Protein AF-A0A0K8RLA0-F1 (afdb_monomer_lite)

pLDDT: mean 88.4, std 11.36, range [52.28, 96.75]

InterPro domains:
  IPR005749 Large ribosomal subunit protein uL15, bacteria [PTHR12934] (13-146)
  IPR021131 Large ribosomal subunit protein uL15/eL18 [PF00828] (92-141)
  IPR036227 Large ribosomal subunit protein uL15/eL18 superfamily [SSF52080] (50-125)

Structure (mmCIF, N/CA/C/O backbone):
data_AF-A0A0K8RLA0-F1
#
_entry.id   AF-A0A0K8RLA0-F1
#
loop_
_atom_site.group_PDB
_atom_site.id
_atom_site.type_symbol
_atom_site.label_atom_id
_atom_site.label_alt_id
_atom_site.label_comp_id
_atom_site.label_asym_id
_atom_site.label_entity_id
_atom_site.label_seq_id
_atom_site.pdbx_PDB_ins_code
_atom_site.Cartn_x
_atom_site.Cartn_y
_atom_site.Cartn_z
_atom_site.occupancy
_atom_site.B_iso_or_equiv
_atom_site.auth_seq_id
_atom_site.auth_comp_id
_atom_site.auth_asym_id
_atom_site.auth_atom_id
_atom_site.pdbx_PDB_model_num
ATOM 1 N N . MET A 1 1 ? -25.982 -38.670 -6.679 1.00 52.38 1 MET A N 1
ATOM 2 C CA . MET A 1 1 ? -25.048 -38.006 -5.746 1.00 52.38 1 MET A CA 1
ATOM 3 C C . MET A 1 1 ? -23.920 -37.409 -6.570 1.00 52.38 1 MET A C 1
ATOM 5 O O . MET A 1 1 ? -23.115 -38.167 -7.098 1.00 52.38 1 MET A O 1
ATOM 9 N N . SER A 1 2 ? -23.919 -36.096 -6.816 1.00 54.12 2 SER A N 1
ATOM 10 C CA . SER A 1 2 ? -22.828 -35.469 -7.572 1.00 54.12 2 SER A CA 1
ATOM 11 C C . SER A 1 2 ? -21.576 -35.474 -6.701 1.00 54.12 2 SER A C 1
ATOM 13 O O . SER A 1 2 ? -21.489 -34.704 -5.749 1.00 54.12 2 SER A O 1
ATOM 15 N N . SER A 1 3 ? -20.634 -36.364 -7.000 1.00 76.19 3 SER A N 1
ATOM 16 C CA . SER A 1 3 ? -19.357 -36.412 -6.290 1.00 76.19 3 SER A CA 1
ATOM 17 C C . SER A 1 3 ? -18.645 -35.065 -6.430 1.00 76.19 3 SER A C 1
ATOM 19 O O . SER A 1 3 ? -18.452 -34.606 -7.565 1.00 76.19 3 SER A O 1
ATOM 21 N N . SER A 1 4 ? -18.248 -34.455 -5.316 1.00 89.44 4 SER A N 1
ATOM 22 C CA . SER A 1 4 ? -17.473 -33.210 -5.325 1.00 89.44 4 SER A CA 1
ATOM 23 C C . SER A 1 4 ? -16.158 -33.403 -6.095 1.00 89.44 4 SER A C 1
ATOM 25 O O . SER A 1 4 ? -15.610 -34.507 -6.158 1.00 89.44 4 SER A O 1
ATOM 27 N N . VAL A 1 5 ? -15.611 -32.332 -6.677 1.00 91.75 5 VAL A N 1
ATOM 28 C CA . VAL A 1 5 ? -14.304 -32.364 -7.366 1.00 91.75 5 VAL A CA 1
ATOM 29 C C . VAL A 1 5 ? -13.209 -32.911 -6.439 1.00 91.75 5 VAL A C 1
ATOM 31 O O . VAL A 1 5 ? -12.332 -33.652 -6.883 1.00 91.75 5 VAL A O 1
ATOM 34 N N . THR A 1 6 ? -13.307 -32.621 -5.139 1.00 93.44 6 THR A N 1
ATOM 35 C CA . THR A 1 6 ? -12.393 -33.131 -4.109 1.00 93.44 6 THR A CA 1
ATOM 36 C C . THR A 1 6 ? -12.473 -34.650 -3.957 1.00 93.44 6 THR A C 1
ATOM 38 O O . THR A 1 6 ? -11.444 -35.318 -3.898 1.00 93.44 6 THR A O 1
ATOM 41 N N . GLU A 1 7 ? -13.676 -35.220 -3.962 1.00 93.94 7 GLU A N 1
ATOM 42 C CA . GLU A 1 7 ? -13.888 -36.667 -3.849 1.00 93.94 7 GLU A CA 1
ATOM 43 C C . GLU A 1 7 ? -13.338 -37.408 -5.069 1.00 93.94 7 GLU A C 1
ATOM 45 O O . GLU A 1 7 ? -12.692 -38.445 -4.920 1.00 93.94 7 GLU A O 1
ATOM 50 N N . ARG A 1 8 ? -13.513 -36.843 -6.271 1.00 92.50 8 ARG A N 1
ATOM 51 C CA . ARG A 1 8 ? -12.921 -37.389 -7.503 1.00 92.50 8 ARG A CA 1
ATOM 52 C C . ARG A 1 8 ? -11.395 -37.353 -7.465 1.00 92.50 8 ARG A C 1
ATOM 54 O O . ARG A 1 8 ? -10.756 -38.338 -7.827 1.00 92.50 8 ARG A O 1
ATOM 61 N N . ALA A 1 9 ? -10.803 -36.257 -6.987 1.00 94.31 9 ALA A N 1
ATOM 62 C CA . ALA A 1 9 ? -9.353 -36.151 -6.834 1.00 94.31 9 ALA A CA 1
ATOM 63 C C . ALA A 1 9 ? -8.805 -37.202 -5.850 1.00 94.31 9 ALA A C 1
ATOM 65 O O . ALA A 1 9 ? -7.820 -37.875 -6.151 1.00 94.31 9 ALA A O 1
ATOM 66 N N . LEU A 1 10 ? -9.480 -37.412 -4.714 1.00 93.50 10 LEU A N 1
ATOM 67 C CA . LEU A 1 10 ? -9.105 -38.439 -3.736 1.00 93.50 10 LEU A CA 1
ATOM 68 C C . LEU A 1 10 ? -9.260 -39.862 -4.286 1.00 93.50 10 LEU A C 1
ATOM 70 O O . LEU A 1 10 ? -8.422 -40.714 -4.000 1.00 93.50 10 LEU A O 1
ATOM 74 N N . GLN A 1 11 ? -10.293 -40.129 -5.092 1.00 93.75 11 GLN A N 1
ATOM 75 C CA . GLN A 1 11 ? -10.450 -41.416 -5.777 1.00 93.75 11 GLN A CA 1
ATOM 76 C C . GLN A 1 11 ? -9.288 -41.691 -6.737 1.00 93.75 11 GLN A C 1
ATOM 78 O O . GLN A 1 11 ? -8.761 -42.799 -6.737 1.00 93.75 11 GLN A O 1
ATOM 83 N N . ILE A 1 12 ? -8.840 -40.687 -7.498 1.00 94.06 12 ILE A N 1
ATOM 84 C CA . ILE A 1 12 ? -7.699 -40.819 -8.416 1.00 94.06 12 ILE A CA 1
ATOM 85 C C . ILE A 1 12 ? -6.396 -41.078 -7.643 1.00 94.06 12 ILE A C 1
ATOM 87 O O . ILE A 1 12 ? -5.634 -41.973 -8.006 1.00 94.06 12 ILE A O 1
ATOM 91 N N . LEU A 1 13 ? -6.156 -40.356 -6.543 1.00 92.88 13 LEU A N 1
ATOM 92 C CA . LEU A 1 13 ? -4.944 -40.514 -5.726 1.00 92.88 13 LEU A CA 1
ATOM 93 C C . LEU A 1 13 ? -4.788 -41.914 -5.112 1.00 92.88 13 LEU A C 1
ATOM 95 O O . LEU A 1 13 ? -3.662 -42.314 -4.833 1.00 92.88 13 LEU A O 1
ATOM 99 N N . ARG A 1 14 ? -5.876 -42.678 -4.934 1.00 93.69 14 ARG A N 1
ATOM 100 C CA . ARG A 1 14 ? -5.814 -44.065 -4.431 1.00 93.69 14 ARG A CA 1
ATOM 101 C C . ARG A 1 14 ? -5.121 -45.033 -5.391 1.00 93.69 14 ARG A C 1
ATOM 103 O O . ARG A 1 14 ? -4.582 -46.033 -4.931 1.00 93.69 14 ARG A O 1
ATOM 110 N N . TYR A 1 15 ? -5.149 -44.752 -6.694 1.00 94.75 15 TYR A N 1
ATOM 111 C CA . TYR A 1 15 ? -4.581 -45.622 -7.732 1.00 94.75 15 TYR A CA 1
ATOM 112 C C . TYR A 1 15 ? -3.206 -45.159 -8.231 1.00 94.75 15 TYR A C 1
ATOM 114 O O . TYR A 1 15 ? -2.516 -45.908 -8.920 1.00 94.75 15 TYR A O 1
ATOM 122 N N . LEU A 1 16 ? -2.808 -43.926 -7.913 1.00 93.38 16 LEU A N 1
ATOM 123 C CA . LEU A 1 16 ? -1.522 -43.366 -8.316 1.00 93.38 16 LEU A CA 1
ATOM 124 C C . LEU A 1 16 ? -0.382 -43.866 -7.410 1.00 93.38 16 LEU A C 1
ATOM 126 O O . LEU A 1 16 ? -0.615 -44.231 -6.255 1.00 93.38 16 LEU A O 1
ATOM 130 N N . PRO A 1 17 ? 0.869 -43.887 -7.910 1.00 94.50 17 PRO A N 1
ATOM 131 C CA . PRO A 1 17 ? 2.017 -44.267 -7.097 1.00 94.50 17 PRO A CA 1
ATOM 132 C C . PRO A 1 17 ? 2.179 -43.331 -5.897 1.00 94.50 17 PRO A C 1
ATOM 134 O O . PRO A 1 17 ? 1.787 -42.161 -5.933 1.00 94.50 17 PRO A O 1
ATOM 137 N N . ARG A 1 18 ? 2.817 -43.840 -4.837 1.00 93.38 18 ARG A N 1
ATOM 138 C CA . ARG A 1 18 ? 3.091 -43.059 -3.628 1.00 93.38 18 ARG A CA 1
ATOM 139 C C . ARG A 1 18 ? 3.836 -41.772 -3.987 1.00 93.38 18 ARG A C 1
ATOM 141 O O . ARG A 1 18 ? 4.844 -41.807 -4.691 1.00 93.38 18 ARG A O 1
ATOM 148 N N . VAL A 1 19 ? 3.358 -40.647 -3.460 1.00 95.00 19 VAL A N 1
ATOM 149 C CA . VAL A 1 19 ? 4.039 -39.357 -3.601 1.00 95.00 19 VAL A CA 1
ATOM 150 C C . VAL A 1 19 ? 5.394 -39.437 -2.895 1.00 95.00 19 VAL A C 1
ATOM 152 O O . VAL A 1 19 ? 5.474 -39.710 -1.697 1.00 95.00 19 VAL A O 1
ATOM 155 N N . SER A 1 20 ? 6.457 -39.221 -3.660 1.00 96.19 20 SER A N 1
ATOM 156 C CA . SER A 1 20 ? 7.852 -39.220 -3.226 1.00 96.19 20 SER A CA 1
ATOM 157 C C . SER A 1 20 ? 8.541 -37.955 -3.726 1.00 96.19 20 SER A C 1
ATOM 159 O O . SER A 1 20 ? 8.067 -37.306 -4.660 1.00 96.19 20 SER A O 1
ATOM 161 N N . ILE A 1 21 ? 9.699 -37.627 -3.146 1.00 95.38 21 ILE A N 1
ATOM 162 C CA . ILE A 1 21 ? 10.476 -36.446 -3.546 1.00 95.38 21 ILE A CA 1
ATOM 163 C C . ILE A 1 21 ? 10.862 -36.464 -5.034 1.00 95.38 21 ILE A C 1
ATOM 165 O O . ILE A 1 21 ? 10.942 -35.414 -5.657 1.00 95.38 21 ILE A O 1
ATOM 169 N N . SER A 1 22 ? 11.017 -37.654 -5.627 1.00 95.94 22 SER A N 1
ATOM 170 C CA . SER A 1 22 ? 11.315 -37.834 -7.054 1.00 95.94 22 SER A CA 1
ATOM 171 C C . SER A 1 22 ? 10.180 -37.402 -7.985 1.00 95.94 22 SER A C 1
ATOM 173 O O . SER A 1 22 ? 10.424 -37.107 -9.151 1.00 95.94 22 SER A O 1
ATOM 175 N N . ASN A 1 23 ? 8.939 -37.398 -7.490 1.00 93.38 23 ASN A N 1
ATOM 176 C CA . ASN A 1 23 ? 7.740 -37.181 -8.300 1.00 93.38 23 ASN A CA 1
ATOM 177 C C . ASN A 1 23 ? 7.137 -35.787 -8.078 1.00 93.38 23 ASN A C 1
ATOM 179 O O . ASN A 1 23 ? 6.138 -35.447 -8.713 1.00 93.38 23 ASN A O 1
ATOM 183 N N . LEU A 1 24 ? 7.732 -34.983 -7.191 1.00 92.31 24 LEU A N 1
ATOM 184 C CA . LEU A 1 24 ? 7.365 -33.587 -7.018 1.00 92.31 24 LEU A CA 1
ATOM 185 C C . LEU A 1 24 ? 7.780 -32.804 -8.261 1.00 92.31 24 LEU A C 1
ATOM 187 O O . LEU A 1 24 ? 8.910 -32.899 -8.740 1.00 92.31 24 LEU A O 1
ATOM 191 N N . ARG A 1 25 ? 6.837 -32.037 -8.794 1.00 88.56 25 ARG A N 1
ATOM 192 C CA . ARG A 1 25 ? 7.071 -31.092 -9.878 1.00 88.56 25 ARG A CA 1
ATOM 193 C C . ARG A 1 25 ? 6.402 -29.785 -9.514 1.00 88.56 25 ARG A C 1
ATOM 195 O O . ARG A 1 25 ? 5.327 -29.787 -8.914 1.00 88.56 25 ARG A O 1
ATOM 202 N N . ASP A 1 26 ? 7.035 -28.696 -9.914 1.00 89.69 26 ASP A N 1
ATOM 203 C CA . ASP A 1 26 ? 6.447 -27.376 -9.785 1.00 89.69 26 ASP A CA 1
ATOM 204 C C . ASP A 1 26 ? 5.169 -27.278 -10.625 1.00 89.69 26 ASP A C 1
ATOM 206 O O . ASP A 1 26 ? 4.991 -27.987 -11.625 1.00 89.69 26 ASP A O 1
ATOM 210 N N . THR A 1 27 ? 4.264 -26.383 -10.231 1.00 88.81 27 THR A N 1
ATOM 211 C CA . THR A 1 27 ? 3.076 -26.110 -11.040 1.00 88.81 27 THR A CA 1
ATOM 212 C C . THR A 1 27 ? 3.518 -25.602 -12.414 1.00 88.81 27 THR A C 1
ATOM 214 O O . THR A 1 27 ? 4.429 -24.767 -12.498 1.00 88.81 27 THR A O 1
ATOM 217 N N . PRO A 1 28 ? 2.923 -26.098 -13.513 1.00 86.00 28 PRO A N 1
ATOM 218 C CA . PRO A 1 28 ? 3.335 -25.690 -14.849 1.00 86.00 28 PRO A CA 1
ATOM 219 C C . PRO A 1 28 ? 3.213 -24.166 -14.978 1.00 86.00 28 PRO A C 1
ATOM 221 O O . PRO A 1 28 ? 2.148 -23.603 -14.742 1.00 86.00 28 PRO A O 1
ATOM 224 N N . GLY A 1 29 ? 4.320 -23.499 -15.317 1.00 80.31 29 GLY A N 1
ATOM 225 C CA . GLY A 1 29 ? 4.385 -22.039 -15.453 1.00 80.31 29 GLY A CA 1
ATOM 226 C C . GLY A 1 29 ? 4.840 -21.259 -14.210 1.00 80.31 29 GLY A C 1
ATOM 227 O O . GLY A 1 29 ? 4.968 -20.043 -14.298 1.00 80.31 29 GLY A O 1
ATOM 228 N N . SER A 1 30 ? 5.129 -21.911 -13.079 1.00 82.94 30 SER A N 1
ATOM 229 C CA . SER A 1 30 ? 5.671 -21.236 -11.880 1.00 82.94 30 SER A CA 1
ATOM 230 C C . SER A 1 30 ? 7.171 -20.931 -11.957 1.00 82.94 30 SER A C 1
ATOM 232 O O . SER A 1 30 ? 7.644 -19.961 -11.363 1.00 82.94 30 SER A O 1
ATOM 234 N N . THR A 1 31 ? 7.939 -21.706 -12.725 1.00 74.12 31 THR A N 1
ATOM 235 C CA . THR A 1 31 ? 9.357 -21.424 -12.960 1.00 74.12 31 THR A CA 1
ATOM 236 C C . THR A 1 31 ? 9.506 -20.304 -13.986 1.00 74.12 31 THR A C 1
ATOM 238 O O . THR A 1 31 ? 9.321 -20.518 -15.187 1.00 74.12 31 THR A O 1
ATOM 241 N N . TYR A 1 32 ? 9.873 -19.111 -13.514 1.00 63.59 32 TYR A N 1
ATOM 242 C CA . TYR A 1 32 ? 10.049 -17.929 -14.361 1.00 63.59 32 TYR A CA 1
ATOM 243 C C . TYR A 1 32 ? 11.172 -18.096 -15.397 1.00 63.59 32 TYR A C 1
ATOM 245 O O . TYR A 1 32 ? 11.047 -17.574 -16.500 1.00 63.59 32 TYR A O 1
ATOM 253 N N . VAL A 1 33 ? 12.227 -18.871 -15.102 1.00 60.22 33 VAL A N 1
ATOM 254 C CA . VAL A 1 33 ? 13.354 -19.094 -16.026 1.00 60.22 33 VAL A CA 1
ATOM 255 C C . VAL A 1 33 ? 13.252 -20.444 -16.718 1.00 60.22 33 VAL A C 1
ATOM 257 O O . VAL A 1 33 ? 13.693 -21.468 -16.206 1.00 60.22 33 VAL A O 1
ATOM 260 N N . THR A 1 34 ? 12.732 -20.446 -17.940 1.00 58.62 34 THR A N 1
ATOM 261 C CA . THR A 1 34 ? 12.934 -21.571 -18.864 1.00 58.62 34 THR A CA 1
ATOM 262 C C . THR A 1 34 ? 14.249 -21.367 -19.627 1.00 58.62 34 THR A C 1
ATOM 264 O O . THR A 1 34 ? 14.658 -20.232 -19.872 1.00 58.62 34 THR A O 1
ATOM 267 N N . ALA A 1 35 ? 14.902 -22.439 -20.088 1.00 53.44 35 ALA A N 1
ATOM 268 C CA . ALA A 1 35 ? 16.122 -22.387 -20.910 1.00 53.44 35 ALA A CA 1
ATOM 269 C C . ALA A 1 35 ? 16.017 -21.503 -22.187 1.00 53.44 35 ALA A C 1
ATOM 271 O O . ALA A 1 35 ? 17.041 -21.142 -22.770 1.00 53.44 35 ALA A O 1
ATOM 272 N N . GLY A 1 36 ? 14.798 -21.102 -22.584 1.00 52.28 36 GLY A N 1
ATOM 273 C CA . GLY A 1 36 ? 14.495 -20.114 -23.630 1.00 52.28 36 GLY A CA 1
ATOM 274 C C . GLY A 1 36 ? 14.612 -18.632 -23.222 1.00 52.28 36 GLY A C 1
ATOM 275 O O . GLY A 1 36 ? 14.475 -17.765 -24.079 1.00 52.28 36 GLY A O 1
ATOM 276 N N . MET A 1 37 ? 14.900 -18.315 -21.953 1.00 54.69 37 MET A N 1
ATOM 277 C CA . MET A 1 37 ? 15.264 -16.957 -21.506 1.00 54.69 37 MET A CA 1
ATOM 278 C C . MET A 1 37 ? 16.738 -16.610 -21.755 1.00 54.69 37 MET A C 1
ATOM 280 O O . MET A 1 37 ? 17.156 -15.484 -21.489 1.00 54.69 37 MET A O 1
ATOM 284 N N . LYS A 1 38 ? 17.544 -17.530 -22.307 1.00 56.22 38 LYS A N 1
ATOM 285 C CA . LYS A 1 38 ? 18.806 -17.133 -22.941 1.00 56.22 38 LYS A CA 1
ATOM 286 C C . LYS A 1 38 ? 18.438 -16.255 -24.128 1.00 56.22 38 LYS A C 1
ATOM 288 O O . LYS A 1 38 ? 17.864 -16.750 -25.094 1.00 56.22 38 LYS A O 1
ATOM 293 N N . ILE A 1 39 ? 18.752 -14.967 -24.043 1.00 59.69 39 ILE A N 1
ATOM 294 C CA . ILE A 1 39 ? 18.506 -14.004 -25.111 1.00 59.69 39 ILE A CA 1
ATOM 295 C C . ILE A 1 39 ? 19.295 -14.476 -26.344 1.00 59.69 39 ILE A C 1
ATOM 297 O O . ILE A 1 39 ? 20.505 -14.290 -26.439 1.00 59.69 39 ILE A O 1
ATOM 301 N N . ARG A 1 40 ? 18.621 -15.175 -27.257 1.00 67.00 40 ARG A N 1
ATOM 302 C CA . ARG A 1 40 ? 19.186 -15.766 -28.475 1.00 67.00 40 ARG A CA 1
ATOM 303 C C . ARG A 1 40 ? 18.293 -15.406 -29.659 1.00 67.00 40 ARG A C 1
ATOM 305 O O . ARG A 1 40 ? 17.101 -15.148 -29.493 1.00 67.00 40 ARG A O 1
ATOM 312 N N . GLY A 1 41 ? 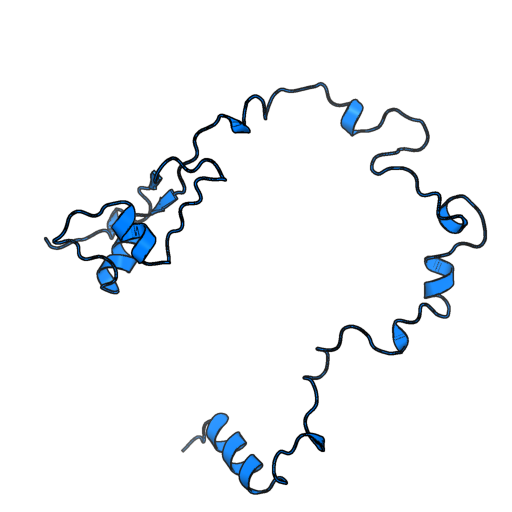18.874 -15.374 -30.854 1.00 70.75 41 GLY A N 1
ATOM 313 C CA . GLY A 1 41 ? 18.157 -15.012 -32.078 1.00 70.75 41 GLY A CA 1
ATOM 314 C C . GLY A 1 41 ? 17.714 -13.544 -32.097 1.00 70.75 41 GLY A C 1
ATOM 315 O O . GLY A 1 41 ? 18.384 -12.675 -31.540 1.00 70.75 41 GLY A O 1
ATOM 316 N N . GLN A 1 42 ? 16.569 -13.265 -32.721 1.00 66.06 42 GLN A N 1
ATOM 317 C CA . GLN A 1 42 ? 16.074 -11.900 -32.961 1.00 66.06 42 GLN A CA 1
ATOM 318 C C . GLN A 1 42 ? 15.932 -11.055 -31.681 1.00 66.06 42 GLN A C 1
ATOM 320 O O . GLN A 1 42 ? 16.180 -9.852 -31.706 1.00 66.06 42 GLN A O 1
ATOM 325 N N . ARG A 1 43 ? 15.614 -11.676 -30.532 1.00 67.19 43 ARG A N 1
ATOM 326 C CA . ARG A 1 43 ? 15.527 -10.973 -29.236 1.00 67.19 43 ARG A CA 1
ATOM 327 C C . ARG A 1 43 ? 16.869 -10.401 -28.773 1.00 67.19 43 ARG A C 1
ATOM 329 O O . ARG A 1 43 ? 16.887 -9.348 -28.145 1.00 67.19 43 ARG A O 1
ATOM 336 N N . TYR A 1 44 ? 17.981 -11.059 -29.099 1.00 73.31 44 TYR A N 1
ATOM 337 C CA . TYR A 1 44 ? 19.322 -10.561 -28.777 1.00 73.31 44 TYR A CA 1
ATOM 338 C C . TYR A 1 44 ? 19.668 -9.336 -29.605 1.00 73.31 44 TYR A C 1
ATOM 340 O O . TYR A 1 44 ? 20.111 -8.333 -29.061 1.00 73.31 44 TYR A O 1
ATOM 348 N N . GLN A 1 45 ? 19.378 -9.391 -30.903 1.00 71.00 45 GLN A N 1
ATOM 349 C CA . GLN A 1 45 ? 19.612 -8.279 -31.822 1.00 71.00 45 GLN A CA 1
ATOM 350 C C . GLN A 1 45 ? 18.72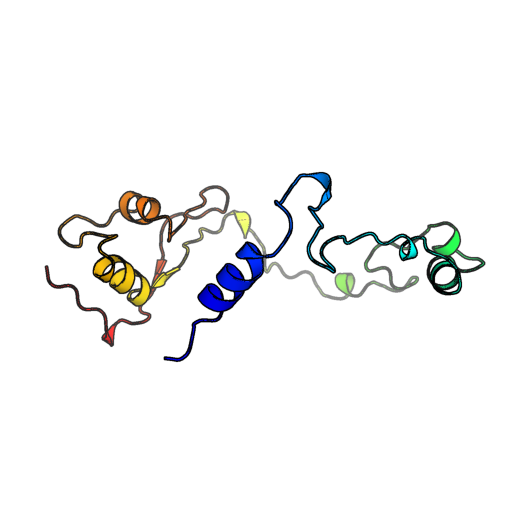1 -7.065 -31.508 1.00 71.00 45 GLN A C 1
ATOM 352 O O . GLN A 1 45 ? 19.164 -5.931 -31.659 1.00 71.00 45 GLN A O 1
ATOM 357 N N . ALA A 1 46 ? 17.494 -7.286 -31.018 1.00 71.81 46 ALA A N 1
ATOM 358 C CA . ALA A 1 46 ? 16.602 -6.211 -30.579 1.00 71.81 46 ALA A CA 1
ATOM 359 C C . ALA A 1 46 ? 17.106 -5.491 -29.313 1.00 71.81 46 ALA A C 1
ATOM 361 O O . ALA A 1 46 ? 16.975 -4.273 -29.201 1.00 71.81 46 ALA A O 1
ATOM 362 N N . LEU A 1 47 ? 17.690 -6.231 -28.364 1.00 71.56 47 LEU A N 1
ATOM 363 C CA . LEU A 1 47 ? 18.228 -5.679 -27.113 1.00 71.56 47 LEU A CA 1
ATOM 364 C C . LEU A 1 47 ? 19.648 -5.115 -27.277 1.00 71.56 47 LEU A C 1
ATOM 366 O O . LEU A 1 47 ? 20.020 -4.168 -26.588 1.00 71.56 47 LEU A O 1
ATOM 370 N N . HIS A 1 48 ? 20.423 -5.660 -28.216 1.00 78.00 48 HIS A N 1
ATOM 371 C CA . HIS A 1 48 ? 21.798 -5.268 -28.510 1.00 78.00 48 HIS A CA 1
ATOM 372 C C . HIS A 1 48 ? 21.931 -4.864 -29.984 1.00 78.00 48 HIS A C 1
ATOM 374 O O . HIS A 1 48 ? 22.313 -5.686 -30.823 1.00 78.00 48 HIS A O 1
ATOM 380 N N . PRO A 1 49 ? 21.633 -3.598 -30.325 1.00 80.88 49 PRO A N 1
ATOM 381 C CA . PRO A 1 49 ? 21.807 -3.113 -31.687 1.00 80.88 49 PRO A CA 1
ATOM 382 C C . PRO A 1 49 ? 23.283 -3.173 -32.104 1.00 80.88 49 PRO A C 1
ATOM 384 O O . PRO A 1 49 ? 24.185 -3.102 -31.274 1.00 80.88 49 PRO A O 1
ATOM 387 N N . HIS A 1 50 ? 23.549 -3.265 -33.409 1.00 82.88 50 HIS A N 1
ATOM 388 C CA . HIS A 1 50 ? 24.902 -3.502 -33.929 1.00 82.88 50 HIS A CA 1
ATOM 389 C C . HIS A 1 50 ? 25.922 -2.386 -33.639 1.00 82.88 50 HIS A C 1
ATOM 391 O O . HIS A 1 50 ? 27.119 -2.656 -33.753 1.00 82.88 50 HIS A O 1
ATOM 397 N N . LYS A 1 51 ? 25.475 -1.158 -33.312 1.00 86.88 51 LYS A N 1
ATOM 398 C CA . LYS A 1 51 ? 26.295 0.046 -33.054 1.00 86.88 51 LYS A CA 1
ATOM 399 C C . LYS A 1 51 ? 25.568 1.042 -32.133 1.00 86.88 51 LYS A C 1
ATOM 401 O O . LYS A 1 51 ? 24.380 0.900 -31.845 1.00 86.88 51 LYS A O 1
ATOM 406 N N . GLY A 1 52 ? 26.278 2.092 -31.720 1.00 88.56 52 GLY A N 1
ATOM 407 C CA . GLY A 1 52 ? 25.722 3.241 -30.999 1.00 88.56 52 GLY A CA 1
ATOM 408 C C . GLY A 1 52 ? 25.737 3.098 -29.477 1.00 88.56 52 GLY A C 1
ATOM 409 O O . GLY A 1 52 ? 26.196 2.101 -28.923 1.00 88.56 52 GLY A O 1
ATOM 410 N N . SER A 1 53 ? 25.233 4.127 -28.795 1.00 88.00 53 SER A N 1
ATOM 411 C CA . SER A 1 53 ? 25.306 4.224 -27.332 1.00 88.00 53 SER A CA 1
ATOM 412 C C . SER A 1 53 ? 24.604 3.054 -26.629 1.00 88.00 53 SER A C 1
ATOM 414 O O . SER A 1 53 ? 25.157 2.476 -25.702 1.00 88.00 53 SER A O 1
ATOM 416 N N . LYS A 1 54 ? 23.446 2.611 -27.146 1.00 85.44 54 LYS A N 1
ATOM 417 C CA . LYS A 1 54 ? 22.691 1.461 -26.612 1.00 85.44 54 LYS A CA 1
ATOM 418 C C . LYS A 1 54 ? 23.484 0.147 -26.651 1.00 85.44 54 LYS A C 1
ATOM 420 O O . LYS A 1 54 ? 23.437 -0.610 -25.690 1.00 85.44 54 LYS A O 1
ATOM 425 N N . GLN A 1 55 ? 24.256 -0.101 -27.714 1.00 86.94 55 GLN A N 1
ATOM 426 C CA . GLN A 1 55 ? 25.126 -1.283 -27.795 1.00 86.94 55 GLN A CA 1
ATOM 427 C C . GLN A 1 55 ? 26.208 -1.257 -26.713 1.00 86.94 55 GLN A C 1
ATOM 429 O O . GLN A 1 55 ? 26.498 -2.273 -26.092 1.00 86.94 55 GLN A O 1
ATOM 434 N N . ARG A 1 56 ? 26.791 -0.078 -26.479 1.00 88.88 56 ARG A N 1
ATOM 435 C CA . ARG A 1 56 ? 27.855 0.148 -25.491 1.00 88.88 56 ARG A CA 1
ATOM 436 C C . ARG A 1 56 ? 27.312 0.312 -24.068 1.00 88.88 56 ARG A C 1
ATOM 438 O O . ARG A 1 56 ? 28.020 0.820 -23.209 1.00 88.88 56 ARG A O 1
ATOM 445 N N . MET A 1 57 ? 26.046 -0.059 -23.840 1.00 86.69 57 MET A N 1
ATOM 446 C CA . MET A 1 57 ? 25.322 0.111 -22.575 1.00 86.69 57 MET A CA 1
ATOM 447 C C . MET A 1 57 ? 25.273 1.566 -22.068 1.00 86.69 57 MET A C 1
ATOM 449 O O . MET A 1 57 ? 24.952 1.823 -20.912 1.00 86.69 57 MET A O 1
ATOM 453 N N . GLY A 1 58 ? 25.541 2.533 -22.947 1.00 89.44 58 GLY A N 1
ATOM 454 C CA . GLY A 1 58 ? 25.456 3.964 -22.687 1.00 89.44 58 GLY A CA 1
ATOM 455 C C . GLY A 1 58 ? 24.033 4.467 -22.894 1.00 89.44 58 GLY A C 1
ATOM 456 O O . GLY A 1 58 ? 23.744 5.160 -23.869 1.00 89.44 58 GLY A O 1
ATOM 457 N N . TYR A 1 59 ? 23.111 4.091 -22.017 1.00 89.56 59 TYR A N 1
ATOM 458 C CA . TYR A 1 59 ? 21.763 4.652 -22.041 1.00 89.56 59 TYR A CA 1
ATOM 459 C C . TYR A 1 59 ? 21.785 6.087 -21.518 1.00 89.56 59 TYR A C 1
ATOM 461 O O . TYR A 1 59 ? 22.490 6.403 -20.561 1.00 89.56 59 TYR A O 1
ATOM 469 N N . ALA A 1 60 ? 21.011 6.967 -22.149 1.00 91.81 60 ALA A N 1
ATOM 470 C CA . ALA A 1 60 ? 20.790 8.285 -21.581 1.00 91.81 60 ALA A CA 1
ATOM 471 C C . ALA A 1 60 ? 20.011 8.159 -20.262 1.00 91.81 60 ALA A C 1
ATOM 473 O O . ALA A 1 60 ? 19.248 7.208 -20.070 1.00 91.81 60 ALA A O 1
ATOM 474 N N . ARG A 1 61 ? 20.186 9.131 -19.363 1.00 92.56 61 ARG A N 1
ATOM 475 C CA . ARG A 1 61 ? 19.400 9.203 -18.125 1.00 92.56 61 ARG A CA 1
ATOM 476 C C . ARG A 1 61 ? 17.900 9.263 -18.435 1.00 92.56 61 ARG A C 1
ATOM 478 O O . ARG A 1 61 ? 17.496 9.822 -19.458 1.00 92.56 61 ARG A O 1
ATOM 485 N N . LEU A 1 62 ? 17.079 8.731 -17.531 1.00 94.25 62 LEU A N 1
ATOM 486 C CA . LEU A 1 62 ? 15.625 8.840 -17.636 1.00 94.25 62 LEU A CA 1
ATOM 487 C C . LEU A 1 62 ? 15.218 10.322 -17.726 1.00 94.25 62 LEU A C 1
ATOM 489 O O . LEU A 1 62 ? 15.722 11.153 -16.972 1.00 94.25 62 LEU A O 1
ATOM 493 N N . GLY A 1 63 ? 14.348 10.650 -18.683 1.00 94.62 63 GLY A N 1
ATOM 494 C CA . GLY A 1 63 ? 13.928 12.029 -18.959 1.00 94.62 63 GLY A CA 1
ATOM 495 C C . GLY A 1 63 ? 14.853 12.827 -19.890 1.00 94.62 63 GLY A C 1
ATOM 496 O O . GLY A 1 63 ? 14.639 14.021 -20.066 1.00 94.62 63 GLY A O 1
ATOM 497 N N . PHE A 1 64 ? 15.881 12.221 -20.494 1.00 95.31 64 PHE A N 1
ATOM 498 C CA . PHE A 1 64 ? 16.689 12.889 -21.521 1.00 95.31 64 PHE A CA 1
ATOM 499 C C . PHE A 1 64 ? 15.981 12.912 -22.884 1.00 95.31 64 PHE A C 1
ATOM 501 O O . PHE A 1 64 ? 15.646 11.864 -23.429 1.00 95.31 64 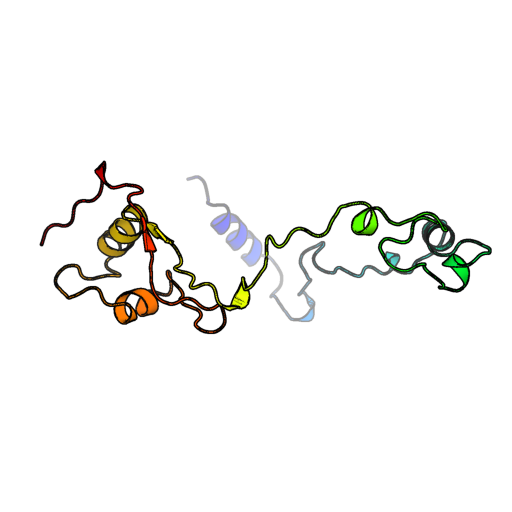PHE A O 1
ATOM 508 N N . GLU A 1 65 ? 15.830 14.103 -23.469 1.00 94.69 65 GLU A N 1
ATOM 509 C CA . GLU A 1 65 ? 15.108 14.317 -24.733 1.00 94.69 65 GLU A CA 1
ATOM 510 C C . GLU A 1 65 ? 16.034 14.656 -25.922 1.00 94.69 65 GLU A C 1
ATOM 512 O O . GLU A 1 65 ? 15.633 15.322 -26.869 1.00 94.69 65 GLU A O 1
ATOM 517 N N . GLY A 1 66 ? 17.300 14.223 -25.895 1.00 92.69 66 GLY A N 1
ATOM 518 C CA . GLY A 1 66 ? 18.192 14.376 -27.056 1.00 92.69 66 GLY A CA 1
ATOM 519 C C . GLY A 1 66 ? 18.847 15.753 -27.213 1.00 92.69 66 GLY A C 1
ATOM 520 O O . GLY A 1 66 ? 19.417 16.024 -28.263 1.00 92.69 66 GLY A O 1
ATOM 521 N N . GLY A 1 67 ? 18.801 16.604 -26.182 1.00 92.44 67 GLY A N 1
ATOM 522 C CA . GLY A 1 67 ? 19.477 17.910 -26.149 1.00 92.44 67 GLY A CA 1
ATOM 523 C C . GLY A 1 67 ? 18.543 19.107 -25.957 1.00 92.44 67 GLY A C 1
ATOM 524 O O . GLY A 1 67 ? 19.003 20.163 -25.533 1.00 92.44 67 GLY A O 1
ATOM 525 N N . GLN A 1 68 ? 17.238 18.939 -26.190 1.00 95.62 68 GLN A N 1
ATOM 526 C CA . GLN A 1 68 ? 16.237 19.944 -25.820 1.00 95.62 68 GLN A CA 1
ATOM 527 C C . GLN A 1 68 ? 16.023 20.003 -24.300 1.00 95.62 68 GLN A C 1
ATOM 529 O O . GLN A 1 68 ? 16.398 19.073 -23.579 1.00 95.62 68 GLN A O 1
ATOM 534 N N . SER A 1 69 ? 15.385 21.075 -23.814 1.00 95.38 69 SER A N 1
ATOM 535 C CA . SER A 1 69 ? 14.947 21.161 -22.419 1.00 95.38 69 SER A CA 1
ATOM 536 C C . SER A 1 69 ? 13.955 20.024 -22.110 1.00 95.38 69 SER A C 1
ATOM 538 O O . SER A 1 69 ? 12.906 19.941 -22.755 1.00 95.38 69 SER A O 1
ATOM 540 N N . PRO A 1 70 ? 14.268 19.131 -21.152 1.00 96.19 70 PRO A N 1
ATOM 541 C CA . PRO A 1 70 ? 13.369 18.059 -20.743 1.00 96.19 70 PRO A CA 1
ATOM 542 C C . PRO A 1 70 ? 12.001 18.560 -20.286 1.00 96.19 70 PRO A C 1
ATOM 544 O O . PRO A 1 70 ? 11.906 19.603 -19.639 1.00 96.19 70 PRO A O 1
ATOM 547 N N . PHE A 1 71 ? 10.954 17.771 -20.527 1.00 95.50 71 PHE A N 1
ATOM 548 C CA . PHE A 1 71 ? 9.585 18.061 -20.096 1.00 95.50 71 PHE A CA 1
ATOM 549 C C . PHE A 1 71 ? 9.472 18.453 -18.615 1.00 95.50 71 PHE A C 1
ATOM 551 O O . PHE A 1 71 ? 8.857 19.467 -18.296 1.00 95.50 71 PHE A O 1
ATOM 558 N N . TYR A 1 72 ? 10.130 17.714 -17.716 1.00 94.12 72 TYR A N 1
ATOM 559 C CA . TYR A 1 72 ? 10.072 17.973 -16.272 1.00 94.12 72 TYR A CA 1
ATOM 560 C C . TYR A 1 72 ? 10.757 19.283 -15.836 1.00 94.12 72 TYR A C 1
ATOM 562 O O . TYR A 1 72 ? 10.603 19.684 -14.688 1.00 94.12 72 TYR A O 1
ATOM 570 N N . LEU A 1 73 ? 11.509 19.943 -16.727 1.00 94.56 73 LEU A N 1
ATOM 571 C CA . LEU A 1 73 ? 12.094 21.273 -16.505 1.00 94.56 73 LEU A CA 1
ATOM 572 C C . LEU A 1 73 ? 11.306 22.396 -17.193 1.00 94.56 73 LEU A C 1
ATOM 574 O O . LEU A 1 73 ? 11.520 23.562 -16.877 1.00 94.56 73 LEU A O 1
ATOM 578 N N . LYS A 1 74 ? 10.424 22.070 -18.147 1.00 95.88 74 LYS A N 1
ATOM 579 C CA . LYS A 1 74 ? 9.570 23.057 -18.831 1.00 95.88 74 LYS A CA 1
ATOM 580 C C . LYS A 1 74 ? 8.434 23.553 -17.933 1.00 95.88 74 LYS A C 1
ATOM 582 O O . LYS A 1 74 ? 7.967 24.672 -18.111 1.00 95.88 74 LYS A O 1
ATOM 587 N N . ILE A 1 75 ? 7.977 22.712 -17.008 1.00 95.00 75 ILE A N 1
ATOM 588 C CA . ILE A 1 75 ? 6.918 23.042 -16.050 1.00 95.00 75 ILE A CA 1
ATOM 589 C C . ILE A 1 75 ? 7.526 23.906 -14.930 1.00 95.00 75 ILE A C 1
ATOM 591 O O . ILE A 1 75 ? 8.576 23.530 -14.402 1.00 95.00 75 ILE A O 1
ATOM 595 N N . PRO A 1 76 ? 6.908 25.046 -14.560 1.00 95.75 76 PRO A N 1
ATOM 596 C CA . PRO A 1 76 ? 7.383 25.855 -13.443 1.00 95.75 76 PRO A CA 1
ATOM 597 C C . PRO A 1 76 ? 7.331 25.073 -12.125 1.00 95.75 76 PRO A C 1
ATOM 599 O O . PRO A 1 76 ? 6.547 24.138 -11.957 1.00 95.75 76 PRO A O 1
ATOM 602 N N . MET A 1 77 ? 8.184 25.456 -11.176 1.00 94.56 77 MET A N 1
ATOM 603 C CA . MET A 1 77 ? 8.199 24.821 -9.863 1.00 94.56 77 MET A CA 1
ATOM 604 C C . MET A 1 77 ? 6.967 25.245 -9.061 1.00 94.56 77 MET A C 1
ATOM 606 O O . MET A 1 77 ? 6.839 26.406 -8.689 1.00 94.56 77 MET A O 1
ATOM 610 N N . GLU A 1 78 ? 6.112 24.275 -8.753 1.00 95.19 78 GLU A N 1
ATOM 611 C CA . GLU A 1 78 ? 4.961 24.431 -7.868 1.00 95.19 78 GLU A CA 1
ATOM 612 C C . GLU A 1 78 ? 5.162 23.602 -6.594 1.00 95.19 78 GLU A C 1
ATOM 614 O O . GLU A 1 78 ? 5.505 22.415 -6.634 1.00 95.19 78 GLU A O 1
ATOM 619 N N . ASN A 1 79 ? 4.922 24.216 -5.438 1.00 94.69 79 ASN A N 1
ATOM 620 C CA . ASN A 1 79 ? 5.242 23.652 -4.124 1.00 94.69 79 ASN A CA 1
ATOM 621 C C . ASN A 1 79 ? 4.181 22.660 -3.592 1.00 94.69 79 ASN A C 1
ATOM 623 O O . ASN A 1 79 ? 3.897 22.621 -2.394 1.00 94.69 79 ASN A O 1
ATOM 627 N N . TYR A 1 80 ? 3.608 21.800 -4.444 1.00 94.69 80 TYR A N 1
ATOM 628 C CA . TYR A 1 80 ? 2.521 20.876 -4.061 1.00 94.69 80 TYR A CA 1
ATOM 629 C C . TYR A 1 80 ? 2.859 19.989 -2.844 1.00 94.69 80 TYR A C 1
ATOM 631 O O . TYR A 1 80 ? 2.041 19.785 -1.936 1.00 94.69 80 TYR A O 1
ATOM 639 N N . ASN A 1 81 ? 4.101 19.504 -2.792 1.00 94.94 81 ASN A N 1
ATOM 640 C CA . ASN A 1 81 ? 4.596 18.598 -1.754 1.00 94.94 81 ASN A CA 1
ATOM 641 C C . ASN A 1 81 ? 5.436 19.308 -0.682 1.00 94.94 81 ASN A C 1
ATOM 643 O O . ASN A 1 81 ? 6.163 18.651 0.076 1.00 94.94 81 ASN A O 1
ATOM 647 N N . GLU A 1 82 ? 5.358 20.638 -0.588 1.00 95.06 82 GLU A N 1
ATOM 648 C CA . GLU A 1 82 ? 6.051 21.372 0.465 1.00 95.06 82 GLU A CA 1
ATOM 649 C C . GLU A 1 82 ? 5.586 20.880 1.842 1.00 95.06 82 GLU A C 1
ATOM 651 O O . GLU A 1 82 ? 4.387 20.728 2.113 1.00 95.06 82 GLU A O 1
ATOM 656 N N . LYS A 1 83 ? 6.571 20.575 2.699 1.00 94.94 83 LYS A N 1
ATOM 657 C CA . LYS A 1 83 ? 6.375 20.052 4.060 1.00 94.94 83 LYS A CA 1
ATOM 658 C C . LYS A 1 83 ? 5.462 18.819 4.114 1.00 94.94 83 LYS A C 1
ATOM 660 O O . LYS A 1 83 ? 4.925 18.536 5.179 1.00 94.94 83 LYS A O 1
ATOM 665 N N . HIS A 1 84 ? 5.306 18.059 3.018 1.00 94.00 84 HIS A N 1
ATOM 666 C CA . HIS A 1 84 ? 4.453 16.858 2.988 1.00 94.00 84 HIS A CA 1
ATOM 667 C C . HIS A 1 84 ? 4.847 15.859 4.072 1.00 94.00 84 HIS A C 1
ATOM 669 O O . HIS A 1 84 ? 3.985 15.254 4.694 1.00 94.00 84 HIS A O 1
ATOM 675 N N . HIS A 1 85 ? 6.149 15.758 4.343 1.00 92.44 85 HIS A N 1
ATOM 676 C CA . HIS A 1 85 ? 6.652 14.967 5.437 1.00 92.44 85 HIS A CA 1
ATOM 677 C C . HIS A 1 85 ? 6.042 15.487 6.749 1.00 92.44 85 HIS A C 1
ATOM 679 O O . HIS A 1 85 ? 5.399 14.727 7.439 1.00 92.44 85 HIS A O 1
ATOM 685 N N . LEU A 1 86 ? 6.088 16.769 7.112 1.00 94.50 86 LEU A N 1
ATOM 686 C CA . LEU A 1 86 ? 5.513 17.256 8.386 1.00 94.50 86 LEU A CA 1
ATOM 687 C C . LEU A 1 86 ? 3.984 17.094 8.531 1.00 94.50 86 LEU A C 1
ATOM 689 O O . LEU A 1 86 ? 3.471 17.277 9.636 1.00 94.50 86 LEU A O 1
ATOM 693 N N . ARG A 1 87 ? 3.252 16.766 7.459 1.00 95.19 87 ARG A N 1
ATOM 694 C CA . ARG A 1 87 ? 1.792 16.626 7.503 1.00 95.19 87 ARG A CA 1
ATOM 695 C C . ARG A 1 87 ? 1.400 15.414 8.349 1.00 95.19 87 ARG A C 1
ATOM 697 O O . ARG A 1 87 ? 1.927 14.318 8.175 1.00 95.19 87 ARG A O 1
ATOM 704 N N . ARG A 1 88 ? 0.452 15.628 9.262 1.00 96.06 88 ARG A N 1
ATOM 705 C CA . ARG A 1 88 ? -0.157 14.550 10.046 1.00 96.06 88 ARG A CA 1
ATOM 706 C C . ARG A 1 88 ? -1.122 13.783 9.159 1.00 96.06 88 ARG A C 1
ATOM 708 O O . ARG A 1 88 ? -1.941 14.404 8.483 1.00 96.06 88 ARG A O 1
ATOM 715 N N . GLN A 1 89 ? -1.032 12.463 9.189 1.00 96.19 89 GLN A N 1
ATOM 716 C CA . GLN A 1 89 ? -1.951 11.588 8.481 1.00 96.19 89 GLN A CA 1
ATOM 717 C C . GLN A 1 89 ? -2.796 10.812 9.487 1.00 96.19 89 GLN A C 1
ATOM 719 O O . GLN A 1 89 ? -2.349 10.498 10.593 1.00 96.19 89 GLN A O 1
ATOM 724 N N . TYR A 1 90 ? -4.031 10.526 9.099 1.00 96.38 90 TYR A N 1
ATOM 725 C CA . TYR A 1 90 ? -4.987 9.768 9.890 1.00 96.38 90 TYR A CA 1
ATOM 726 C C . TYR A 1 90 ? -5.641 8.777 8.935 1.00 96.38 90 TYR A C 1
ATOM 728 O O . TYR A 1 90 ? -6.439 9.202 8.097 1.00 96.38 90 TYR A O 1
ATOM 736 N N . PRO A 1 91 ? -5.275 7.486 8.978 1.00 95.38 91 PRO A N 1
ATOM 737 C CA . PRO A 1 91 ? -5.901 6.523 8.096 1.00 95.38 91 PRO A CA 1
ATOM 738 C C . PRO A 1 91 ? -7.411 6.465 8.381 1.00 95.38 91 PRO A C 1
ATOM 740 O O . PRO A 1 91 ? -7.838 6.613 9.535 1.00 95.38 91 PRO A O 1
ATOM 743 N N . PRO A 1 92 ? -8.238 6.347 7.335 1.00 95.69 92 PRO A N 1
ATOM 744 C CA . PRO A 1 92 ? -9.679 6.361 7.497 1.00 95.69 92 PRO A CA 1
ATOM 745 C C . PRO A 1 92 ? -10.173 5.030 8.072 1.00 95.69 92 PRO A C 1
ATOM 747 O O . PRO A 1 92 ? -9.792 3.959 7.603 1.00 95.69 92 PRO A O 1
ATOM 750 N N . LEU A 1 93 ? -11.070 5.108 9.051 1.00 95.62 93 LEU A N 1
ATOM 751 C CA . LEU A 1 93 ? -11.846 3.992 9.578 1.00 95.62 93 LEU A CA 1
ATOM 752 C C . LEU A 1 93 ? -13.329 4.299 9.374 1.00 95.62 93 LEU A C 1
ATOM 754 O O . LEU A 1 93 ? -13.859 5.250 9.949 1.00 95.62 93 LEU A O 1
ATOM 758 N N . SER A 1 94 ? -13.998 3.494 8.553 1.00 95.69 94 SER A N 1
ATOM 759 C CA . SER A 1 94 ? -15.427 3.678 8.278 1.00 95.69 94 SER A CA 1
ATOM 760 C C . SER A 1 94 ? -16.308 3.102 9.384 1.00 95.69 94 SER A C 1
ATOM 762 O O . SER A 1 94 ? -15.994 2.060 9.966 1.00 95.69 94 SER A O 1
ATOM 764 N N . LEU A 1 95 ? -17.464 3.728 9.622 1.00 95.06 95 LEU A N 1
ATOM 765 C CA . LEU A 1 95 ? -18.490 3.183 10.520 1.00 95.06 95 LEU A CA 1
ATOM 766 C C . LEU A 1 95 ? -18.977 1.805 10.059 1.00 95.06 95 LEU A C 1
ATOM 768 O O . LEU A 1 95 ? -19.207 0.925 10.883 1.00 95.06 95 LEU A O 1
ATOM 772 N N . LYS A 1 96 ? -19.052 1.578 8.744 1.00 95.25 96 LYS A N 1
ATOM 773 C CA . LYS A 1 96 ? -19.349 0.262 8.166 1.00 95.25 96 LYS A CA 1
ATOM 774 C C . LYS A 1 96 ? -18.341 -0.812 8.581 1.00 95.25 96 LYS A C 1
ATOM 776 O O . LYS A 1 96 ? -18.738 -1.917 8.944 1.00 95.25 96 LYS A O 1
ATOM 781 N N . GLN A 1 97 ? -17.042 -0.514 8.510 1.00 94.56 97 GLN A N 1
ATOM 782 C CA . GLN A 1 97 ? -16.003 -1.445 8.957 1.00 94.56 97 GLN A CA 1
ATOM 783 C C . GLN A 1 97 ? -16.068 -1.657 10.466 1.00 94.56 97 GLN A C 1
ATOM 785 O O . GLN A 1 97 ? -15.931 -2.789 10.918 1.00 94.56 97 GLN A O 1
ATOM 790 N N . LEU A 1 98 ? -16.310 -0.596 11.237 1.00 94.44 98 LEU A N 1
ATOM 791 C CA . LEU A 1 98 ? -16.437 -0.694 12.688 1.00 94.44 98 LEU A CA 1
ATOM 792 C C . LEU A 1 98 ? -17.629 -1.579 13.086 1.00 94.44 98 LEU A C 1
ATOM 794 O O . LEU A 1 98 ? -17.469 -2.452 13.933 1.00 94.44 98 LEU A O 1
ATOM 798 N N . GLN A 1 99 ? -18.776 -1.441 12.413 1.00 94.44 99 GLN A N 1
ATOM 799 C CA . GLN A 1 99 ? -19.921 -2.338 12.593 1.00 94.44 99 GLN A CA 1
ATOM 800 C C . GLN A 1 99 ? -19.549 -3.791 12.274 1.00 94.44 99 GLN A C 1
ATOM 802 O O . GLN A 1 99 ? -19.796 -4.672 13.087 1.00 94.44 99 GLN A O 1
ATOM 807 N N . LEU A 1 100 ? -18.877 -4.044 11.144 1.00 93.56 100 LEU A N 1
ATOM 808 C CA . LEU A 1 100 ? -18.428 -5.392 10.778 1.00 93.56 100 LEU A CA 1
ATOM 809 C C . LEU A 1 100 ? -17.495 -6.002 11.841 1.00 93.56 100 LEU A C 1
ATOM 811 O O . LEU A 1 100 ? -17.570 -7.196 12.118 1.00 93.56 100 LEU A O 1
ATOM 815 N N . LEU A 1 101 ? -16.611 -5.200 12.441 1.00 93.88 101 LEU A N 1
ATOM 816 C CA . LEU A 1 101 ? -15.725 -5.652 13.516 1.00 93.88 101 LEU A CA 1
ATOM 817 C C . LEU A 1 101 ? -16.500 -6.047 14.780 1.00 93.88 101 LEU A C 1
ATOM 819 O O . LEU A 1 101 ? -16.125 -7.025 15.430 1.00 93.88 101 LEU A O 1
ATOM 823 N N . ILE A 1 102 ? -17.563 -5.310 15.103 1.00 94.31 102 ILE A N 1
ATOM 824 C CA . ILE A 1 102 ? -18.463 -5.615 16.221 1.00 94.31 102 ILE A CA 1
ATOM 825 C C . ILE A 1 102 ? -19.274 -6.880 15.924 1.00 94.31 102 ILE A C 1
ATOM 827 O O . ILE A 1 102 ? -19.300 -7.790 16.748 1.00 94.31 102 ILE A O 1
ATOM 831 N N . ASP A 1 103 ? -19.864 -6.987 14.732 1.00 93.56 103 ASP A N 1
ATOM 832 C CA . ASP A 1 103 ? -20.690 -8.134 14.330 1.00 93.56 103 ASP A CA 1
ATOM 833 C C . ASP A 1 103 ? -19.882 -9.445 14.310 1.00 93.56 103 ASP A C 1
ATOM 835 O O . ASP A 1 103 ? -20.387 -10.509 14.664 1.00 93.56 103 ASP A O 1
ATOM 839 N N . LEU A 1 104 ? -18.598 -9.373 13.934 1.00 93.56 104 LEU A N 1
ATOM 840 C CA . LEU A 1 104 ? -17.661 -10.502 13.988 1.00 93.56 104 LEU A CA 1
ATOM 841 C C . LEU A 1 104 ? -17.132 -10.795 15.405 1.00 93.56 104 LEU A C 1
ATOM 843 O O . LEU A 1 104 ? -16.347 -11.730 15.571 1.00 93.56 104 LEU A O 1
ATOM 847 N N . GLY A 1 105 ? -17.502 -9.995 16.409 1.00 92.50 105 GLY A N 1
ATOM 848 C CA . GLY A 1 105 ? -17.056 -10.140 17.796 1.00 92.50 105 GLY A CA 1
ATOM 849 C C . GLY A 1 105 ? -15.575 -9.822 18.017 1.00 92.50 105 GLY A C 1
ATOM 850 O O . GLY A 1 105 ? -14.98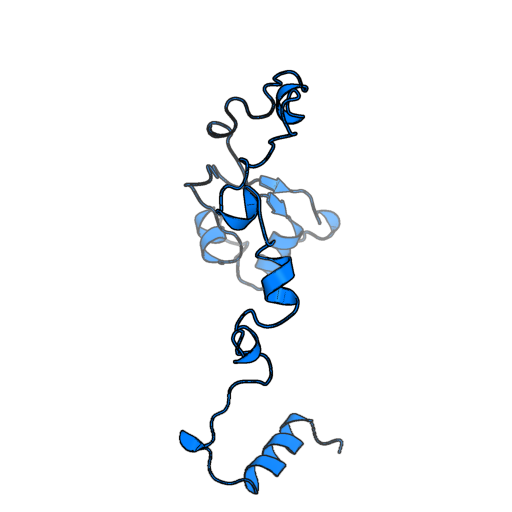7 -10.284 18.992 1.00 92.50 105 GLY A O 1
ATOM 851 N N . ARG A 1 106 ? -14.939 -9.069 17.109 1.00 92.62 106 ARG A N 1
ATOM 852 C CA . ARG A 1 106 ? -13.527 -8.663 17.243 1.00 92.62 106 ARG A CA 1
ATOM 853 C C . ARG A 1 106 ? -13.348 -7.439 18.131 1.00 92.62 106 ARG A C 1
ATOM 855 O O . ARG A 1 106 ? -12.278 -7.265 18.706 1.00 92.62 106 ARG A O 1
ATOM 862 N N . VAL A 1 107 ? -14.369 -6.591 18.200 1.00 94.12 107 VAL A N 1
ATOM 863 C CA . VAL A 1 107 ? -14.418 -5.406 19.058 1.00 94.12 107 VAL A CA 1
ATOM 864 C C . VAL A 1 107 ? -15.650 -5.531 19.943 1.00 94.12 107 VAL A C 1
ATOM 866 O O . VAL A 1 107 ? -16.753 -5.709 19.433 1.00 94.12 107 VAL A O 1
ATOM 869 N N . ASP A 1 108 ? -15.455 -5.455 21.257 1.00 93.38 108 ASP A N 1
ATOM 870 C CA . ASP A 1 108 ? -16.550 -5.448 22.226 1.00 93.38 108 ASP A CA 1
ATOM 871 C C . ASP A 1 108 ? -17.048 -4.005 22.421 1.00 93.38 108 ASP A C 1
ATOM 873 O O . ASP A 1 108 ? -16.292 -3.177 22.937 1.00 93.38 108 ASP A O 1
ATOM 877 N N . PRO A 1 109 ? -18.295 -3.676 22.035 1.00 92.81 109 PRO A N 1
ATOM 878 C CA . PRO A 1 109 ? -18.836 -2.329 22.192 1.00 92.81 109 PRO A CA 1
ATOM 879 C C . PRO A 1 109 ? -19.126 -1.951 23.651 1.00 92.81 109 PRO A C 1
ATOM 881 O O . PRO A 1 109 ? -19.396 -0.784 23.928 1.00 92.81 109 PRO A O 1
ATOM 884 N N . LYS A 1 110 ? -19.087 -2.906 24.592 1.00 92.31 110 LYS A N 1
ATOM 885 C CA . LYS A 1 110 ? -19.300 -2.636 26.024 1.00 92.31 110 LYS A CA 1
ATOM 886 C C . LYS A 1 110 ? -18.084 -2.008 26.698 1.00 92.31 110 LYS A C 1
ATOM 888 O O . LYS A 1 110 ? -18.204 -1.459 27.791 1.00 92.31 110 LYS A O 1
ATOM 893 N N . GLN A 1 111 ? -16.917 -2.113 26.069 1.00 91.69 111 GLN A N 1
ATOM 894 C CA . GLN A 1 111 ? -15.659 -1.557 26.554 1.00 91.69 111 GLN A CA 1
ATOM 895 C C . GLN A 1 111 ? -15.282 -0.309 25.745 1.00 91.69 111 GLN A C 1
ATOM 897 O O . GLN A 1 111 ? -15.703 -0.168 24.595 1.00 91.69 111 GLN A O 1
ATOM 902 N N . PRO A 1 112 ? -14.484 0.612 26.314 1.00 94.00 112 PRO A N 1
ATOM 903 C CA . PRO A 1 112 ? -13.974 1.749 25.557 1.00 94.00 112 PRO A CA 1
ATOM 904 C C . PRO A 1 112 ? -13.132 1.274 24.362 1.00 94.00 112 PRO A C 1
ATOM 906 O O . PRO A 1 112 ? -12.200 0.481 24.506 1.00 94.00 112 PRO A O 1
ATOM 909 N N . ILE A 1 113 ? -13.473 1.768 23.169 1.00 93.75 113 ILE A N 1
ATOM 910 C CA . ILE A 1 113 ? -12.776 1.438 21.922 1.00 93.75 113 ILE A CA 1
ATOM 911 C C . ILE A 1 113 ? -11.569 2.370 21.772 1.00 93.75 113 ILE A C 1
ATOM 913 O O . ILE A 1 113 ? -11.664 3.458 21.203 1.00 93.75 113 ILE A O 1
ATOM 917 N N . ASP A 1 114 ? -10.422 1.924 22.281 1.00 94.38 114 ASP A N 1
ATOM 918 C CA . ASP A 1 114 ? -9.146 2.637 22.169 1.00 94.38 114 ASP A CA 1
ATOM 919 C C . ASP A 1 114 ? -8.363 2.243 20.908 1.00 94.38 114 ASP A C 1
ATOM 921 O O . ASP A 1 114 ? -8.580 1.183 20.316 1.00 94.38 114 ASP A O 1
ATOM 925 N N . LEU A 1 115 ? -7.342 3.030 20.549 1.00 92.94 115 LEU A N 1
ATOM 926 C CA . LEU A 1 115 ? -6.413 2.685 19.461 1.00 92.94 115 LEU A CA 1
ATOM 927 C C . LEU A 1 115 ? -5.757 1.311 19.652 1.00 92.94 115 LEU A C 1
ATOM 929 O O . LEU A 1 115 ? -5.555 0.585 18.682 1.00 92.94 115 LEU A O 1
ATOM 933 N N . ALA A 1 116 ? -5.464 0.930 20.898 1.00 92.62 116 ALA A N 1
ATOM 934 C CA . ALA A 1 116 ? -4.923 -0.389 21.212 1.00 92.62 116 ALA A CA 1
ATOM 935 C C . ALA A 1 116 ? -5.909 -1.508 20.842 1.00 92.62 116 ALA A C 1
ATOM 937 O O . ALA A 1 116 ? -5.503 -2.512 20.258 1.00 92.62 116 ALA A O 1
ATOM 938 N N . THR A 1 117 ? -7.206 -1.318 21.117 1.00 93.69 117 THR A N 1
ATOM 939 C CA . THR A 1 117 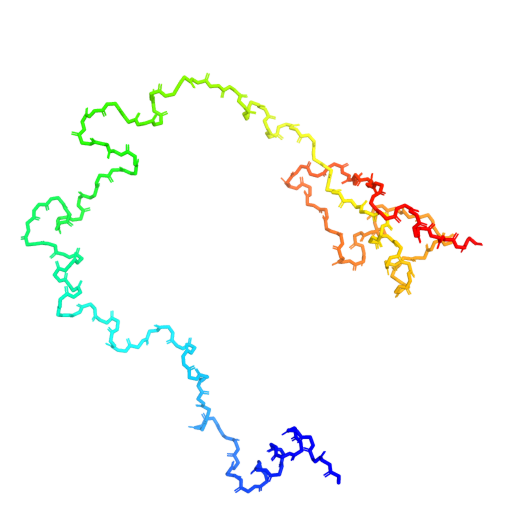? -8.245 -2.294 20.754 1.00 93.69 117 THR A CA 1
ATOM 940 C C . THR A 1 117 ? -8.340 -2.464 19.240 1.00 93.69 117 THR A C 1
ATOM 942 O O . THR A 1 117 ? -8.365 -3.594 18.756 1.00 93.69 117 THR A O 1
ATOM 945 N N . LEU A 1 118 ? -8.265 -1.363 18.483 1.00 93.81 118 LEU A N 1
ATOM 946 C CA . LEU A 1 118 ? -8.281 -1.382 17.020 1.00 93.81 118 LEU A CA 1
ATOM 947 C C . LEU A 1 118 ? -7.050 -2.095 16.444 1.00 93.81 118 LEU A C 1
ATOM 949 O O . LEU A 1 118 ? -7.205 -2.994 15.619 1.00 93.81 118 LEU A O 1
ATOM 953 N N . CYS A 1 119 ? -5.845 -1.782 16.925 1.00 92.88 119 CYS A N 1
ATOM 954 C CA . CYS A 1 119 ? -4.611 -2.442 16.483 1.00 92.88 119 CYS A CA 1
ATOM 955 C C . CYS A 1 119 ? -4.578 -3.942 16.833 1.00 92.88 119 CYS A C 1
ATOM 957 O O . CYS A 1 119 ? -3.999 -4.748 16.097 1.00 92.88 119 CYS A O 1
ATOM 959 N N . ASN A 1 120 ? -5.218 -4.347 17.935 1.00 93.06 120 ASN A N 1
ATOM 960 C CA . ASN A 1 120 ? -5.318 -5.756 18.324 1.00 93.06 120 ASN A CA 1
ATOM 961 C C . ASN A 1 120 ? -6.168 -6.580 17.346 1.00 93.06 120 ASN A C 1
ATOM 963 O O . ASN A 1 120 ? -5.933 -7.779 17.207 1.00 93.06 120 ASN A O 1
ATOM 967 N N . THR A 1 121 ? -7.097 -5.958 16.608 1.00 91.56 121 THR A N 1
ATOM 968 C CA . THR A 1 121 ? -7.916 -6.662 15.602 1.00 91.56 121 THR A CA 1
ATOM 969 C C . THR A 1 121 ? -7.118 -7.180 14.399 1.00 91.56 121 THR A C 1
ATOM 971 O O . THR A 1 121 ? -7.638 -8.026 13.661 1.00 91.56 121 THR A O 1
ATOM 974 N N . LYS A 1 122 ? -5.893 -6.665 14.179 1.00 90.12 122 LYS A N 1
ATOM 975 C CA . LYS A 1 122 ? -5.029 -6.919 13.004 1.00 90.12 122 LYS A CA 1
ATOM 976 C C . LYS A 1 122 ? -5.682 -6.626 11.648 1.00 90.12 122 LYS A C 1
ATOM 978 O O . LYS A 1 122 ? -5.216 -7.106 10.621 1.00 90.12 122 LYS A O 1
ATOM 983 N N . ILE A 1 123 ? -6.786 -5.882 11.650 1.00 89.56 123 ILE A N 1
ATOM 984 C CA . ILE A 1 123 ? -7.458 -5.410 10.434 1.00 89.56 123 ILE A CA 1
ATOM 985 C C . ILE A 1 123 ? -7.086 -3.955 10.164 1.00 89.56 123 ILE A C 1
ATOM 987 O O . ILE A 1 123 ? -6.932 -3.563 9.012 1.00 89.56 123 ILE A O 1
ATOM 991 N N . TYR A 1 124 ? -6.952 -3.165 11.227 1.00 90.75 124 TYR A N 1
ATOM 992 C CA . TYR A 1 124 ? -6.599 -1.760 11.145 1.00 90.75 124 TYR A CA 1
ATOM 993 C C . TYR A 1 124 ? -5.185 -1.547 11.689 1.00 90.75 124 TYR A C 1
ATOM 995 O O . TYR A 1 124 ? -4.948 -1.713 12.887 1.00 90.75 124 TYR A O 1
ATOM 1003 N N . ASP A 1 125 ? -4.262 -1.179 10.802 1.00 90.75 125 ASP A N 1
ATOM 1004 C CA . ASP A 1 125 ? -2.852 -0.985 11.132 1.00 90.75 125 ASP A CA 1
ATOM 1005 C C . ASP A 1 125 ? -2.482 0.502 11.170 1.00 90.75 125 ASP A C 1
ATOM 1007 O O . ASP A 1 125 ? -2.792 1.281 10.266 1.00 90.75 125 ASP A O 1
ATOM 1011 N N . ILE A 1 126 ? -1.769 0.891 12.228 1.00 93.38 126 ILE A N 1
ATOM 1012 C CA . ILE A 1 126 ? -1.200 2.230 12.396 1.00 93.38 126 ILE A CA 1
ATOM 1013 C C . ILE A 1 126 ? 0.321 2.107 12.348 1.00 93.38 126 ILE A C 1
ATOM 1015 O O . ILE A 1 126 ? 0.925 1.419 13.169 1.00 93.38 126 ILE A O 1
ATOM 1019 N N . THR A 1 127 ? 0.941 2.816 11.411 1.00 93.94 127 THR A N 1
ATOM 1020 C CA . THR A 1 127 ? 2.387 2.876 11.180 1.00 93.94 127 THR A CA 1
ATOM 1021 C C . THR A 1 127 ? 2.918 4.259 11.587 1.00 93.94 127 THR A C 1
ATOM 1023 O O . THR A 1 127 ? 2.855 5.215 10.811 1.00 93.94 127 THR A O 1
ATOM 1026 N N . PRO A 1 128 ? 3.499 4.417 12.796 1.00 93.56 128 PRO A N 1
ATOM 1027 C CA . PRO A 1 128 ? 4.039 5.709 13.236 1.00 93.56 128 PRO A CA 1
ATOM 1028 C C . PRO A 1 128 ? 5.129 6.269 12.307 1.00 93.56 128 PRO A C 1
ATOM 1030 O O . PRO A 1 128 ? 5.263 7.483 12.168 1.00 93.56 128 PRO A O 1
ATOM 1033 N N . MET A 1 129 ? 5.872 5.389 11.622 1.00 94.19 129 MET A N 1
ATOM 1034 C CA . MET A 1 129 ? 6.910 5.762 10.648 1.00 94.19 129 MET A CA 1
ATOM 1035 C C . MET A 1 129 ? 6.347 6.494 9.423 1.00 94.19 129 MET A C 1
ATOM 1037 O O . MET A 1 129 ? 7.018 7.355 8.858 1.00 94.19 129 MET A O 1
ATOM 1041 N N . GLU A 1 130 ? 5.096 6.212 9.053 1.00 93.44 130 GLU A N 1
ATOM 1042 C CA . GLU A 1 130 ? 4.374 6.885 7.966 1.00 93.44 130 GLU A CA 1
ATOM 1043 C C . GLU A 1 130 ? 3.634 8.137 8.456 1.00 93.44 130 GLU A C 1
ATOM 1045 O O . GLU A 1 130 ? 2.870 8.755 7.720 1.00 93.44 130 GLU A O 1
ATOM 1050 N N . ARG A 1 131 ? 3.914 8.568 9.696 1.00 93.88 131 ARG A N 1
ATOM 1051 C CA . ARG A 1 131 ? 3.348 9.774 10.314 1.00 93.88 131 ARG A CA 1
ATOM 1052 C C . ARG A 1 131 ? 1.836 9.680 10.492 1.00 93.88 131 ARG A C 1
ATOM 1054 O O . ARG A 1 131 ? 1.117 10.674 10.363 1.00 93.88 131 ARG A O 1
ATOM 1061 N N . HIS A 1 132 ? 1.368 8.481 10.825 1.00 95.62 132 HIS A N 1
ATOM 1062 C CA . HIS A 1 132 ? 0.008 8.257 11.285 1.00 95.62 132 HIS A CA 1
ATOM 1063 C C . HIS A 1 132 ? -0.107 8.717 12.744 1.00 95.62 132 HIS A C 1
ATOM 1065 O O . HIS A 1 132 ? 0.539 8.161 13.630 1.00 95.62 132 HIS A O 1
ATOM 1071 N N . PHE A 1 133 ? -0.907 9.757 12.990 1.00 94.81 133 PHE A N 1
ATOM 1072 C CA . PHE A 1 133 ? -1.092 10.360 14.321 1.00 94.81 133 PHE A CA 1
ATOM 1073 C C . PHE A 1 133 ? -2.373 9.901 15.024 1.00 94.81 133 PHE A C 1
ATOM 1075 O O . PHE A 1 133 ? -2.688 10.379 16.110 1.00 94.81 133 PHE A O 1
ATOM 1082 N N . GLY A 1 134 ? -3.125 8.990 14.414 1.00 93.81 134 GLY A N 1
ATOM 1083 C CA . GLY A 1 134 ? -4.368 8.481 14.969 1.00 93.81 134 GLY A CA 1
ATOM 1084 C C . GLY A 1 134 ? -5.241 7.884 13.883 1.00 93.81 134 GLY A C 1
ATOM 1085 O O . GLY A 1 134 ? -4.738 7.325 12.912 1.00 93.81 134 GLY A O 1
ATOM 1086 N N . VAL A 1 135 ? -6.548 8.034 14.048 1.00 95.12 135 VAL A N 1
ATOM 1087 C CA . VAL A 1 135 ? -7.566 7.456 13.171 1.00 95.12 135 VAL A CA 1
ATOM 1088 C C . VAL A 1 135 ? -8.521 8.552 12.747 1.00 95.12 135 VAL A C 1
ATOM 1090 O O . VAL A 1 135 ? -8.911 9.385 13.564 1.00 95.12 135 VAL A O 1
ATOM 1093 N N . GLN A 1 136 ? -8.903 8.546 11.476 1.00 95.75 136 GLN A N 1
ATOM 1094 C CA . GLN A 1 136 ? -9.967 9.400 10.974 1.00 95.75 136 GLN A CA 1
ATOM 1095 C C . GLN A 1 136 ? -11.243 8.574 10.866 1.00 95.75 136 GLN A C 1
ATOM 1097 O O . GLN A 1 136 ? -11.364 7.734 9.981 1.00 95.75 136 GLN A O 1
ATOM 1102 N N . LEU A 1 137 ? -12.215 8.819 11.740 1.00 95.69 137 LEU A N 1
ATOM 1103 C CA . LEU A 1 137 ? -13.514 8.160 11.635 1.00 95.69 137 LEU A CA 1
ATOM 1104 C C . LEU A 1 137 ? -14.317 8.776 10.477 1.00 95.69 137 LEU A C 1
ATOM 1106 O O . LEU A 1 137 ? -14.543 9.988 10.461 1.00 95.69 137 LEU A O 1
ATOM 1110 N N . THR A 1 138 ? -14.736 7.968 9.502 1.00 96.75 138 THR A N 1
ATOM 1111 C CA . THR A 1 138 ? -15.520 8.429 8.345 1.00 96.75 138 THR A CA 1
ATOM 1112 C C . THR A 1 138 ? -16.983 8.006 8.458 1.00 96.75 138 THR A C 1
ATOM 1114 O O . THR A 1 138 ? -17.301 6.916 8.930 1.00 96.75 138 THR A O 1
ATOM 1117 N N . ALA A 1 139 ? -17.894 8.859 7.981 1.00 95.94 139 ALA A N 1
ATOM 1118 C CA . ALA A 1 139 ? -19.345 8.640 8.050 1.00 95.94 139 ALA A CA 1
ATOM 1119 C C . ALA A 1 139 ? -19.875 7.566 7.074 1.00 95.94 139 ALA A C 1
ATOM 1121 O O . ALA A 1 139 ? -21.082 7.409 6.900 1.00 95.94 139 ALA A O 1
ATOM 1122 N N . GLU A 1 140 ? -18.991 6.828 6.403 1.00 96.19 140 GLU A N 1
ATOM 1123 C CA . GLU A 1 140 ? -19.389 5.807 5.442 1.00 96.19 140 GLU A CA 1
ATOM 1124 C C . GLU A 1 140 ? -20.136 4.661 6.145 1.00 96.19 140 GLU A C 1
ATOM 1126 O O . GLU A 1 140 ? -19.593 3.980 7.020 1.00 96.19 140 GLU A O 1
ATOM 1131 N N . GLY A 1 141 ? -21.390 4.439 5.737 1.00 93.12 141 GLY A N 1
ATOM 1132 C CA . GLY A 1 141 ? -22.268 3.412 6.303 1.00 93.12 141 GLY A CA 1
ATOM 1133 C C . GLY A 1 141 ? -23.010 3.819 7.575 1.00 93.12 141 GLY A C 1
ATOM 1134 O O . GLY A 1 141 ? -23.4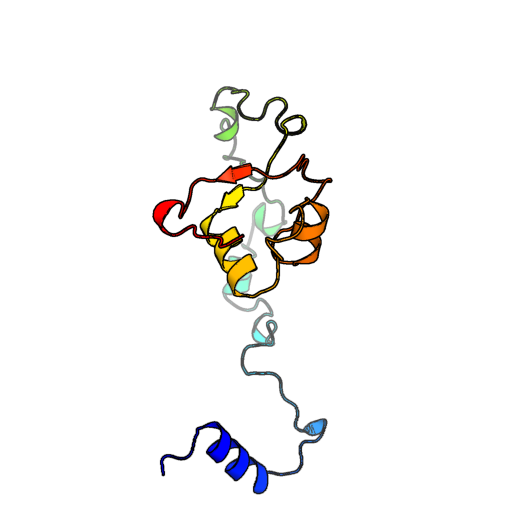81 2.935 8.287 1.00 93.12 141 GLY A O 1
ATOM 1135 N N . ILE A 1 142 ? -23.137 5.123 7.845 1.00 95.25 142 ILE A N 1
ATOM 1136 C CA . ILE A 1 142 ? -23.848 5.652 9.017 1.00 95.25 142 ILE A CA 1
ATOM 1137 C C . ILE A 1 142 ? -25.295 5.142 9.142 1.00 95.25 142 ILE A C 1
ATOM 1139 O O . ILE A 1 142 ? -25.721 4.819 10.243 1.00 95.25 142 ILE A O 1
ATOM 1143 N N . ASP A 1 143 ? -26.020 4.971 8.032 1.00 94.69 143 ASP A N 1
ATOM 1144 C CA . ASP A 1 143 ? -27.433 4.550 8.046 1.00 94.69 143 ASP A CA 1
ATOM 1145 C C . ASP A 1 143 ? -27.642 3.130 8.599 1.00 94.69 143 ASP A C 1
ATOM 1147 O O . ASP A 1 143 ? -28.682 2.811 9.177 1.00 94.69 143 ASP A O 1
ATOM 1151 N N . ASN A 1 144 ? -26.638 2.266 8.425 1.00 91.94 144 ASN A N 1
ATOM 1152 C CA . ASN A 1 144 ? -26.667 0.876 8.880 1.00 91.94 144 ASN A CA 1
ATOM 1153 C C . ASN A 1 144 ? -25.971 0.687 10.231 1.00 91.94 144 ASN A C 1
ATOM 1155 O O . ASN A 1 144 ? -25.983 -0.420 10.768 1.00 91.94 144 ASN A O 1
ATOM 1159 N N . PHE A 1 145 ? -25.349 1.738 10.765 1.00 93.06 145 PHE A N 1
ATOM 1160 C CA . PHE A 1 145 ? -24.598 1.666 12.005 1.00 93.06 145 PHE A CA 1
ATOM 1161 C C . PHE A 1 145 ? -25.563 1.527 13.185 1.00 93.06 145 PHE A C 1
ATOM 1163 O O . PHE A 1 145 ? -26.322 2.444 13.504 1.00 93.06 145 PHE A O 1
ATOM 1170 N N . LYS A 1 146 ? -25.565 0.354 13.820 1.00 89.75 146 LYS A N 1
ATOM 1171 C CA . LYS A 1 146 ? -26.442 0.021 14.943 1.00 89.75 146 LYS A CA 1
ATOM 1172 C C . LYS A 1 146 ? -25.654 -0.787 15.954 1.00 89.75 146 LYS A C 1
ATOM 1174 O O . LYS A 1 146 ? -25.384 -1.970 15.757 1.00 89.75 146 LYS A O 1
ATOM 1179 N N . VAL A 1 147 ? -25.337 -0.146 17.069 1.00 80.56 147 VAL A N 1
ATOM 1180 C CA . VAL A 1 147 ? -24.671 -0.793 18.193 1.00 80.56 147 VAL A CA 1
ATOM 1181 C C . VAL A 1 147 ? -25.638 -0.793 19.365 1.00 80.56 147 VAL A C 1
ATOM 1183 O O . VAL A 1 147 ? -26.015 0.263 19.868 1.00 80.56 147 VAL A O 1
ATOM 1186 N N . CYS A 1 148 ? -26.082 -1.980 19.770 1.00 63.03 148 CYS A N 1
ATOM 1187 C CA . CYS A 1 148 ? -26.836 -2.145 21.005 1.00 63.03 148 CYS A CA 1
ATOM 1188 C C . CYS A 1 148 ? -25.831 -2.177 22.164 1.00 63.03 148 CYS A C 1
ATOM 1190 O O . CYS A 1 148 ? -25.067 -3.134 22.278 1.00 63.03 148 CYS A O 1
ATOM 1192 N N . THR A 1 149 ? -25.802 -1.106 22.959 1.00 54.97 149 THR A N 1
ATOM 1193 C CA . THR A 1 149 ? -25.048 -1.004 24.223 1.00 54.97 149 THR A CA 1
ATOM 1194 C C . THR A 1 149 ? -25.597 -1.948 25.280 1.00 54.97 149 THR A C 1
ATOM 1196 O O . THR A 1 149 ? -26.840 -1.944 25.438 1.00 54.97 149 THR A O 1
#

Radius of gyration: 29.32 Å; chains: 1; bounding box: 55×72×60 Å

Organism: Ixodes ricinus (NCBI:txid34613)

Secondary structure (DSSP, 8-state):
----HHHHHHHHHTTSPPP-GGG--PPTT--S--GGGS--THHHHHHS-SSSTTTTT-PPPTT--BTBPPHHHHS----TTTTTTTS-B--EEEHHHHHHHHHTTSS-TTS---HHHHHHTTSS---GGGTB-S-EEE-TTGGG-----

Sequence (149 aa):
MSSSVTERALQILRYLPRVSISNLRDTPGSTYVTAGMKIRGQRYQALHPHKGSKQRMGYARLGFEGGQSPFYLKIPMENYNEKHHLRRQYPPLSLKQLQLLIDLGRVDPKQPIDLATLCNTKIYDITPMERHFGVQLTAEGIDNFKVCT

Foldseek 3Di:
DPQDPVNVVVVVVVPDDDDDPVPDDDDPPPPPDDVVVPCDDPSVCVQQPPDDCSNVVNDDPPQDDPPDDGPVRVDDDDCPCPCVVVDADAAEDELVNVQVCVVVVLAPPVDDDDPVSVVSSVPDDDDVVSRHPYHHYDDPPVVVRDDDD